Protein AF-A0A2V3PMC4-F1 (afdb_monomer_lite)

Sequence (89 aa):
MKTKQTAYVFTDCDGLKHPFEYETLESLFEEIYKLWNEDYPEEVDFKVTLPDGNSFWLNLTLMHYCFSKGRISTTELIELIFEEKEAQA

pLDDT: mean 82.68, std 11.77, range [48.88, 94.88]

Radius of gyration: 12.67 Å; chains: 1; bounding box: 30×34×30 Å

Organism: NCBI:txid1605892

Structure (mmCIF, N/CA/C/O backbone):
data_AF-A0A2V3PMC4-F1
#
_entry.id   AF-A0A2V3PMC4-F1
#
loop_
_atom_site.group_PDB
_atom_site.id
_atom_site.type_symbol
_atom_site.label_atom_id
_atom_site.label_alt_id
_atom_site.label_comp_id
_atom_site.label_asym_id
_atom_site.label_entity_id
_atom_site.label_seq_id
_atom_site.pdbx_PDB_ins_code
_atom_site.Cartn_x
_atom_site.Cartn_y
_atom_site.Cartn_z
_atom_site.occupancy
_atom_site.B_iso_or_equiv
_atom_site.auth_seq_id
_atom_site.auth_comp_id
_atom_site.auth_asym_id
_atom_site.auth_atom_id
_atom_site.pdbx_PDB_model_num
ATOM 1 N N . MET A 1 1 ? -8.265 18.526 12.009 1.00 54.28 1 MET A N 1
ATOM 2 C CA . MET A 1 1 ? -7.442 18.443 10.784 1.00 54.28 1 MET A CA 1
ATOM 3 C C . MET A 1 1 ? -6.923 17.026 10.701 1.00 54.28 1 MET A C 1
ATOM 5 O O . MET A 1 1 ? -6.392 16.563 11.702 1.00 54.28 1 MET A O 1
ATOM 9 N N . LYS A 1 2 ? -7.137 16.323 9.586 1.00 64.50 2 LYS A N 1
ATOM 10 C CA . LYS A 1 2 ? -6.422 15.069 9.339 1.00 64.50 2 LYS A CA 1
ATOM 11 C C . LYS A 1 2 ? -4.985 15.438 8.964 1.00 64.50 2 LYS A C 1
ATOM 13 O O . LYS A 1 2 ? -4.780 16.360 8.178 1.00 64.50 2 LYS A O 1
ATOM 18 N N . THR A 1 3 ? -4.009 14.818 9.616 1.00 83.75 3 THR A N 1
ATOM 19 C CA . THR A 1 3 ? -2.587 15.091 9.378 1.00 83.75 3 THR A CA 1
ATOM 20 C C . THR A 1 3 ? -2.116 14.178 8.260 1.00 83.75 3 THR A C 1
ATOM 22 O O . T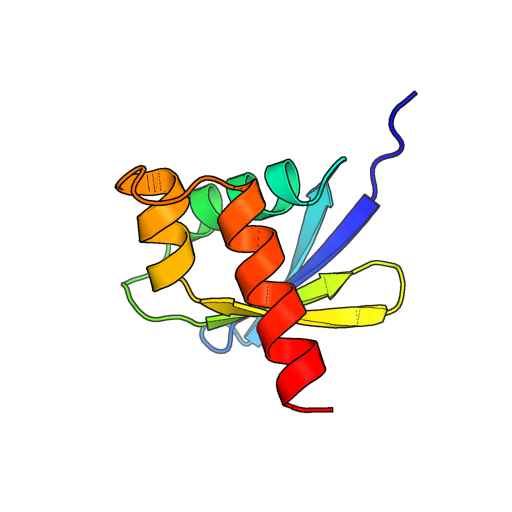HR A 1 3 ? -2.212 12.960 8.401 1.00 83.75 3 THR A O 1
ATOM 25 N N . LYS A 1 4 ? -1.616 14.759 7.166 1.00 90.31 4 LYS A N 1
ATOM 26 C CA . LYS A 1 4 ? -0.976 13.991 6.097 1.00 90.31 4 LYS A CA 1
ATOM 27 C C . LYS A 1 4 ? 0.287 13.303 6.615 1.00 90.31 4 LYS A C 1
ATOM 29 O O . LYS A 1 4 ? 1.051 13.892 7.379 1.00 90.31 4 LYS A O 1
ATOM 34 N N . GLN A 1 5 ? 0.492 12.071 6.179 1.00 93.31 5 GLN A N 1
ATOM 35 C CA . GLN A 1 5 ? 1.650 11.233 6.468 1.00 93.31 5 GLN A CA 1
ATOM 36 C C . GLN A 1 5 ? 2.338 10.844 5.160 1.00 93.31 5 GLN A C 1
ATOM 38 O O . GLN A 1 5 ? 1.710 10.890 4.105 1.00 93.31 5 GLN A O 1
ATOM 43 N N . THR A 1 6 ? 3.612 10.452 5.225 1.00 94.88 6 THR A N 1
ATOM 44 C CA . THR A 1 6 ? 4.371 10.001 4.051 1.00 94.88 6 THR A CA 1
ATOM 45 C C . THR A 1 6 ? 4.813 8.555 4.232 1.00 94.88 6 THR A C 1
ATOM 47 O O . THR A 1 6 ? 5.603 8.263 5.129 1.00 94.88 6 THR A O 1
ATOM 50 N N . ALA A 1 7 ? 4.326 7.663 3.373 1.00 93.81 7 ALA A N 1
ATOM 51 C CA . ALA A 1 7 ? 4.827 6.298 3.251 1.00 93.81 7 ALA A CA 1
ATOM 52 C C . ALA A 1 7 ? 5.832 6.221 2.098 1.00 93.81 7 ALA A C 1
ATOM 54 O O . ALA A 1 7 ? 5.770 7.011 1.157 1.00 93.81 7 ALA A O 1
ATOM 55 N N . TYR A 1 8 ? 6.749 5.261 2.164 1.00 93.50 8 TYR A N 1
ATOM 56 C CA . TYR A 1 8 ? 7.672 4.965 1.073 1.00 93.50 8 TYR A CA 1
ATOM 57 C C . TYR A 1 8 ? 7.336 3.606 0.478 1.00 93.50 8 TYR A C 1
ATOM 59 O O . TYR A 1 8 ? 7.314 2.606 1.195 1.00 93.50 8 TYR A O 1
ATOM 67 N N . VAL A 1 9 ? 7.097 3.583 -0.827 1.00 90.44 9 VAL A N 1
ATOM 68 C CA . VAL A 1 9 ? 6.767 2.386 -1.598 1.00 90.44 9 VAL A CA 1
ATOM 69 C C . VAL A 1 9 ? 7.983 2.002 -2.423 1.00 90.44 9 VAL A C 1
ATOM 71 O O . VAL A 1 9 ? 8.563 2.839 -3.110 1.00 90.44 9 VAL A O 1
ATOM 74 N N . PHE A 1 10 ? 8.397 0.749 -2.320 1.00 88.25 10 PHE A N 1
ATOM 75 C CA . PHE A 1 10 ? 9.533 0.201 -3.040 1.00 88.25 10 PHE A CA 1
ATOM 76 C C . PHE A 1 10 ? 9.082 -0.944 -3.938 1.00 88.25 10 PHE A C 1
ATOM 78 O O . PHE A 1 10 ? 8.298 -1.796 -3.511 1.00 88.25 10 PHE A O 1
ATOM 85 N N . THR A 1 11 ? 9.619 -0.963 -5.157 1.00 77.25 11 THR A N 1
ATOM 86 C CA . THR A 1 11 ? 9.375 -2.020 -6.138 1.00 77.25 11 THR A CA 1
ATOM 87 C C . THR A 1 11 ? 10.699 -2.608 -6.598 1.00 77.25 11 THR A C 1
ATOM 89 O O . THR A 1 11 ? 11.665 -1.876 -6.830 1.00 77.25 11 THR A O 1
ATOM 92 N N . ASP A 1 12 ? 10.746 -3.928 -6.766 1.00 72.94 12 ASP A N 1
ATOM 93 C CA . ASP A 1 12 ? 11.927 -4.591 -7.330 1.00 72.94 12 ASP A CA 1
ATOM 94 C C . ASP A 1 12 ? 12.107 -4.281 -8.829 1.00 72.94 12 ASP A C 1
ATOM 96 O O . ASP A 1 12 ? 13.190 -4.486 -9.377 1.00 72.94 12 ASP A O 1
ATOM 100 N N . CYS A 1 13 ? 11.071 -3.760 -9.499 1.00 69.19 13 CYS A N 1
ATOM 101 C CA . CYS A 1 13 ? 11.089 -3.477 -10.933 1.00 69.19 13 CYS A CA 1
ATOM 102 C C . CYS A 1 13 ? 11.949 -2.268 -11.308 1.00 69.19 13 CYS A C 1
ATOM 104 O O . CYS A 1 13 ? 12.624 -2.301 -12.336 1.00 69.19 13 CYS A O 1
ATOM 106 N N . ASP A 1 14 ? 11.931 -1.211 -10.495 1.00 73.44 14 ASP A N 1
ATOM 107 C CA . ASP A 1 14 ? 12.710 0.009 -10.738 1.00 73.44 14 ASP A CA 1
ATOM 108 C C . ASP A 1 14 ? 13.823 0.246 -9.706 1.00 73.44 14 ASP A C 1
ATOM 110 O O . ASP A 1 14 ? 14.731 1.044 -9.951 1.00 73.44 14 ASP A O 1
ATOM 114 N N . GLY A 1 15 ? 13.788 -0.455 -8.567 1.00 73.00 15 GLY A N 1
ATOM 115 C CA . GLY A 1 15 ? 14.746 -0.285 -7.477 1.00 73.00 15 GLY A CA 1
ATOM 116 C C . GLY A 1 15 ? 14.648 1.078 -6.778 1.00 73.00 15 GLY A C 1
ATOM 117 O O . GLY A 1 15 ? 15.574 1.460 -6.054 1.00 73.00 15 GLY A O 1
ATOM 118 N N . LEU A 1 16 ? 13.559 1.825 -6.986 1.00 80.56 16 LEU A N 1
ATOM 119 C CA . LEU A 1 16 ? 13.348 3.163 -6.439 1.00 80.56 16 LEU A CA 1
ATOM 120 C C . LEU A 1 16 ? 12.410 3.138 -5.226 1.00 80.56 16 LEU A C 1
ATOM 122 O O . LEU A 1 16 ? 11.588 2.242 -5.045 1.00 80.56 16 LEU A O 1
ATOM 126 N N . LYS A 1 17 ? 12.548 4.155 -4.366 1.00 84.06 17 LYS A N 1
ATOM 127 C CA . LYS A 1 17 ? 11.625 4.427 -3.256 1.00 84.06 17 LYS A CA 1
ATOM 128 C C . LYS A 1 17 ? 10.759 5.627 -3.607 1.00 84.06 17 LYS A C 1
ATOM 130 O O . LYS A 1 17 ? 11.264 6.747 -3.672 1.00 84.06 17 LYS A O 1
ATOM 135 N N . HIS A 1 18 ? 9.466 5.397 -3.764 1.00 88.25 18 HIS A N 1
ATOM 136 C CA . HIS A 1 18 ? 8.478 6.409 -4.120 1.00 88.25 18 HIS A CA 1
ATOM 137 C C . HIS A 1 18 ? 7.763 6.927 -2.870 1.00 88.25 18 HIS A C 1
ATOM 139 O O . HIS A 1 18 ? 7.224 6.118 -2.111 1.00 88.25 18 HIS A O 1
ATOM 145 N N . PRO A 1 19 ? 7.760 8.245 -2.607 1.00 92.44 19 PRO A N 1
ATOM 146 C CA . PRO A 1 19 ? 7.012 8.816 -1.493 1.00 92.44 19 PRO A CA 1
ATOM 147 C C . PRO A 1 19 ? 5.521 8.961 -1.840 1.00 92.44 19 PRO A C 1
ATOM 149 O O . PRO A 1 19 ? 5.177 9.519 -2.878 1.00 92.44 19 PRO A O 1
ATOM 152 N N . PHE A 1 20 ? 4.645 8.528 -0.934 1.00 91.75 20 PHE A N 1
ATOM 153 C CA . PHE A 1 20 ? 3.189 8.666 -1.031 1.00 91.75 20 PHE A CA 1
ATOM 154 C C . PHE A 1 20 ? 2.644 9.457 0.151 1.00 91.75 20 PHE A C 1
ATOM 156 O O . PHE A 1 20 ? 2.826 9.056 1.302 1.00 91.75 20 PHE A O 1
ATOM 163 N N . GLU A 1 21 ? 1.958 10.567 -0.126 1.00 94.00 21 GLU A N 1
ATOM 164 C CA . GLU A 1 21 ? 1.203 11.300 0.890 1.00 94.00 21 GLU A CA 1
ATOM 165 C C . GLU A 1 21 ? -0.177 10.672 1.097 1.00 94.00 21 GLU A C 1
ATOM 167 O O . GLU A 1 21 ? -0.911 10.466 0.135 1.00 94.00 21 GLU A O 1
ATOM 172 N N . TYR A 1 22 ? -0.565 10.422 2.347 1.00 93.25 22 TYR A N 1
ATOM 173 C CA . TYR A 1 22 ? -1.863 9.827 2.669 1.00 93.25 22 TYR A CA 1
ATOM 174 C C . TYR A 1 22 ? -2.422 10.333 4.004 1.00 93.25 22 TYR A C 1
ATOM 176 O O . TYR A 1 22 ? -1.689 10.836 4.857 1.00 93.25 22 TYR A O 1
ATOM 184 N N . GLU A 1 23 ? -3.737 10.206 4.192 1.00 92.81 23 GLU A N 1
ATOM 185 C CA . GLU A 1 23 ? -4.410 10.529 5.462 1.00 92.81 23 GLU A CA 1
ATOM 186 C C . GLU A 1 23 ? -4.846 9.274 6.224 1.00 92.81 23 GLU A C 1
ATOM 188 O O . GLU A 1 23 ? -4.888 9.275 7.454 1.00 92.81 23 GLU A O 1
ATOM 193 N N . THR A 1 24 ? -5.186 8.213 5.490 1.00 92.56 24 THR A N 1
ATOM 194 C CA . THR A 1 24 ? -5.575 6.900 6.019 1.00 92.56 24 THR A CA 1
ATOM 195 C C . THR A 1 24 ? -4.970 5.783 5.169 1.00 92.56 24 THR A C 1
ATOM 197 O O . THR A 1 24 ? -4.598 6.017 4.014 1.00 92.56 24 THR A O 1
ATOM 200 N N . LEU A 1 25 ? -4.862 4.570 5.717 1.00 91.44 25 LEU A N 1
ATOM 201 C CA . LEU A 1 25 ? -4.317 3.425 4.979 1.00 91.44 25 LEU A CA 1
ATOM 202 C C . LEU A 1 25 ? -5.136 3.113 3.720 1.00 91.44 25 LEU A C 1
ATOM 204 O O . LEU A 1 25 ? -4.561 2.781 2.691 1.00 91.44 25 LEU A O 1
ATOM 208 N N . GLU A 1 26 ? -6.452 3.313 3.763 1.00 91.62 26 GLU A N 1
ATOM 209 C CA . GLU A 1 26 ? -7.325 3.161 2.599 1.00 91.62 26 GLU A CA 1
ATOM 210 C C . GLU A 1 26 ? -6.916 4.111 1.471 1.00 91.62 26 GLU A C 1
ATOM 212 O O . GLU A 1 26 ? -6.730 3.671 0.339 1.00 91.62 26 GLU A O 1
ATOM 217 N N . SER A 1 27 ? -6.706 5.397 1.788 1.00 91.75 27 SER A N 1
ATOM 218 C CA . SER A 1 27 ? -6.252 6.382 0.796 1.00 91.75 27 SER A CA 1
ATOM 219 C C . SER A 1 27 ? -4.858 6.058 0.258 1.00 91.75 27 SER A C 1
ATOM 221 O O . SER A 1 27 ? -4.610 6.229 -0.929 1.00 91.75 27 SER A O 1
ATOM 223 N N . LEU A 1 28 ? -3.960 5.535 1.101 1.00 92.75 28 LEU A N 1
ATOM 224 C CA . LEU A 1 28 ? -2.636 5.099 0.663 1.00 92.75 28 LEU A CA 1
ATOM 225 C C . LEU A 1 28 ? -2.743 3.960 -0.354 1.00 92.75 28 LEU A C 1
ATOM 227 O O . LEU A 1 28 ? -2.094 3.998 -1.394 1.00 92.75 28 LEU A O 1
ATOM 231 N N . PHE A 1 29 ? -3.557 2.948 -0.056 1.00 91.81 29 PHE A N 1
ATOM 232 C CA . PHE A 1 29 ? -3.695 1.774 -0.913 1.00 91.81 29 PHE A CA 1
ATOM 233 C C . PHE A 1 29 ? -4.346 2.151 -2.241 1.00 91.81 29 PHE A C 1
ATOM 235 O O . PHE A 1 29 ? -3.884 1.717 -3.291 1.00 91.81 29 PHE A O 1
ATOM 242 N N . GLU A 1 30 ? -5.366 3.006 -2.216 1.00 89.38 30 GLU A N 1
ATOM 243 C CA . GLU A 1 30 ? -6.006 3.491 -3.435 1.00 89.38 30 GLU A CA 1
ATOM 244 C C . GLU A 1 30 ? -5.018 4.242 -4.345 1.00 89.38 30 GLU A C 1
ATOM 246 O O . GLU A 1 30 ? -4.980 3.987 -5.548 1.00 89.38 30 GLU A O 1
ATOM 251 N N . GLU A 1 31 ? -4.183 5.124 -3.787 1.00 89.62 31 GLU A N 1
ATOM 252 C CA . GLU A 1 31 ? -3.181 5.870 -4.560 1.00 89.62 31 GLU A CA 1
ATOM 253 C C . GLU A 1 31 ? -2.082 4.959 -5.127 1.00 89.62 31 GLU A C 1
ATOM 255 O O . GLU A 1 31 ? -1.704 5.106 -6.290 1.00 89.62 31 GLU A O 1
ATOM 260 N N . ILE A 1 32 ? -1.618 3.970 -4.351 1.00 88.75 32 ILE A N 1
ATOM 261 C CA . ILE A 1 32 ? -0.686 2.943 -4.845 1.00 88.75 32 ILE A CA 1
ATOM 262 C C . ILE A 1 32 ? -1.323 2.170 -6.003 1.00 88.75 32 ILE A C 1
ATOM 264 O O . ILE A 1 32 ? -0.689 1.991 -7.041 1.00 88.75 32 ILE A O 1
ATOM 268 N N . TYR A 1 33 ? -2.580 1.740 -5.858 1.00 87.69 33 TYR A N 1
ATOM 269 C CA . TYR A 1 33 ? -3.279 1.004 -6.908 1.00 87.69 33 TYR A CA 1
ATOM 270 C C . TYR A 1 33 ? -3.422 1.828 -8.189 1.00 87.69 33 TYR A C 1
ATOM 272 O O . TYR A 1 33 ? -3.125 1.312 -9.262 1.00 87.69 33 TYR A O 1
ATOM 280 N N . LYS A 1 34 ? -3.832 3.100 -8.094 1.00 84.38 34 LYS A N 1
ATOM 281 C CA . LYS A 1 34 ? -3.972 3.984 -9.262 1.00 84.38 34 LYS A CA 1
ATOM 282 C C . LYS A 1 34 ? -2.665 4.113 -10.034 1.00 84.38 34 LYS A C 1
ATOM 284 O O . LYS A 1 34 ? -2.670 3.908 -11.242 1.00 84.38 34 LYS A O 1
ATOM 289 N N . LEU A 1 35 ? -1.564 4.415 -9.339 1.00 79.56 35 LEU A N 1
ATOM 290 C CA . LEU A 1 35 ? -0.276 4.621 -9.998 1.00 79.56 35 LEU A CA 1
ATOM 291 C C . LEU A 1 35 ? 0.225 3.328 -10.658 1.00 79.56 35 LEU A C 1
ATOM 293 O O . LEU A 1 35 ? 0.654 3.335 -11.807 1.00 79.56 35 LEU A O 1
ATOM 297 N N . TRP A 1 36 ? 0.133 2.196 -9.959 1.00 78.44 36 TRP A N 1
ATOM 298 C CA . TRP A 1 36 ? 0.708 0.946 -10.461 1.00 78.44 36 TRP A CA 1
ATOM 299 C C . TRP A 1 36 ? -0.160 0.195 -11.466 1.00 78.44 36 TRP A C 1
ATOM 301 O O . TRP A 1 36 ? 0.386 -0.519 -12.303 1.00 78.44 36 TRP A O 1
ATOM 311 N N . ASN A 1 37 ? -1.481 0.379 -11.438 1.00 72.44 37 ASN A N 1
ATOM 312 C CA . ASN A 1 37 ? -2.384 -0.202 -12.431 1.00 72.44 37 ASN A CA 1
ATOM 313 C C . ASN A 1 37 ? -2.223 0.440 -13.822 1.00 72.44 37 ASN A C 1
ATOM 315 O O . ASN A 1 37 ? -2.589 -0.182 -14.817 1.00 72.44 37 ASN A O 1
ATOM 319 N N . GLU A 1 38 ? -1.707 1.670 -13.907 1.00 68.88 38 GLU A N 1
ATOM 320 C CA . GLU A 1 38 ? -1.473 2.355 -15.186 1.00 68.88 38 GLU A CA 1
ATOM 321 C C . GLU A 1 38 ? -0.094 2.033 -15.792 1.00 68.88 38 GLU A C 1
ATOM 323 O O . GLU A 1 38 ? 0.010 1.914 -17.014 1.00 68.88 38 GLU A O 1
ATOM 328 N N . ASP A 1 39 ? 0.935 1.828 -14.959 1.00 65.38 39 ASP A N 1
ATOM 329 C CA . ASP A 1 39 ? 2.334 1.815 -15.413 1.00 65.38 39 ASP A CA 1
ATOM 330 C C . ASP A 1 39 ? 3.034 0.439 -15.421 1.00 65.38 39 ASP A C 1
ATOM 332 O O . ASP A 1 39 ? 4.073 0.307 -16.075 1.00 65.38 39 ASP A O 1
ATOM 336 N N . TYR A 1 40 ? 2.514 -0.598 -14.744 1.00 61.47 40 TYR A N 1
ATOM 337 C CA . TYR A 1 40 ? 3.234 -1.875 -14.592 1.00 61.47 40 TYR A CA 1
ATOM 338 C C . TYR A 1 40 ? 2.409 -3.121 -14.972 1.00 61.47 40 TYR A C 1
ATOM 340 O O . TYR A 1 40 ? 1.248 -3.241 -14.581 1.00 61.47 40 TYR A O 1
ATOM 348 N N . PRO A 1 41 ? 3.000 -4.083 -15.715 1.00 58.03 41 PRO A N 1
ATOM 349 C CA . PRO A 1 41 ? 2.364 -5.367 -15.994 1.00 58.03 41 PRO A CA 1
ATOM 350 C C . PRO A 1 41 ? 2.155 -6.181 -14.708 1.00 58.03 41 PRO A C 1
ATOM 352 O O . PRO A 1 41 ? 2.908 -6.052 -13.744 1.00 58.03 41 PRO A O 1
ATOM 355 N N . GLU A 1 42 ? 1.101 -6.998 -14.725 1.00 60.12 42 GLU A N 1
ATOM 356 C CA . GLU A 1 42 ? 0.596 -7.800 -13.606 1.00 60.12 42 GLU A CA 1
ATOM 357 C C . GLU A 1 42 ? 1.721 -8.597 -12.900 1.00 60.12 42 GLU A C 1
ATOM 359 O O . GLU A 1 42 ? 2.604 -9.123 -13.571 1.00 60.12 42 GLU A O 1
ATOM 364 N N . GLU A 1 43 ? 1.639 -8.715 -11.563 1.00 64.12 43 GLU A N 1
ATOM 365 C CA . GLU A 1 43 ? 2.490 -9.546 -10.668 1.00 64.12 43 GLU A CA 1
ATOM 366 C C . GLU A 1 43 ? 3.696 -8.887 -9.956 1.00 64.12 43 GLU A C 1
ATOM 368 O O . GLU A 1 43 ? 4.663 -9.567 -9.617 1.00 64.12 43 GLU A O 1
ATOM 373 N N . VAL A 1 44 ? 3.643 -7.590 -9.635 1.00 73.31 44 VAL A N 1
ATOM 374 C CA . VAL A 1 44 ? 4.657 -6.960 -8.762 1.00 73.31 44 VAL A CA 1
ATOM 375 C C . VAL A 1 44 ? 4.152 -6.858 -7.321 1.00 73.31 44 VAL A C 1
ATOM 377 O O . VAL A 1 44 ? 3.075 -6.315 -7.077 1.00 73.31 44 VAL A O 1
ATOM 380 N N . ASP A 1 45 ? 4.941 -7.354 -6.365 1.00 79.75 45 ASP A N 1
ATOM 381 C CA . ASP A 1 45 ? 4.733 -7.101 -4.937 1.00 79.75 45 ASP A CA 1
ATOM 382 C C . ASP A 1 45 ? 5.438 -5.802 -4.521 1.00 79.75 45 ASP A C 1
ATOM 384 O O . ASP A 1 45 ? 6.579 -5.528 -4.906 1.00 79.75 45 ASP A O 1
ATOM 388 N N . PHE A 1 46 ? 4.769 -4.999 -3.695 1.00 85.75 46 PHE A N 1
ATOM 389 C CA . PHE A 1 46 ? 5.275 -3.706 -3.240 1.00 85.75 46 PHE A CA 1
ATOM 390 C C . PHE A 1 46 ? 5.665 -3.769 -1.777 1.00 85.75 46 PHE A C 1
ATOM 392 O O . PHE A 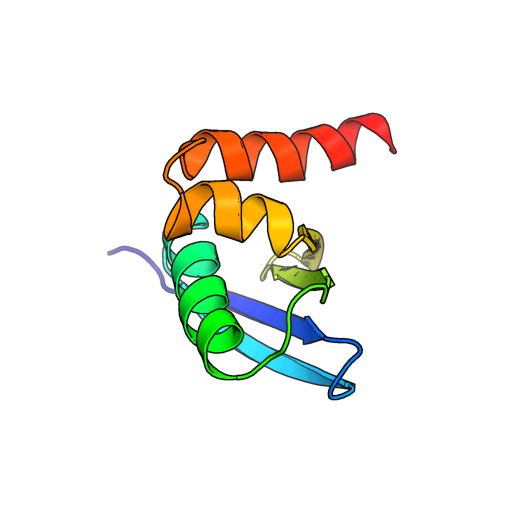1 46 ? 4.854 -4.140 -0.931 1.00 85.75 46 PHE A O 1
ATOM 399 N N . LYS A 1 47 ? 6.872 -3.325 -1.432 1.00 90.12 47 LYS A N 1
ATOM 400 C CA . LYS A 1 47 ? 7.212 -3.106 -0.027 1.00 90.12 47 LYS A CA 1
ATOM 401 C C . LYS A 1 47 ? 6.818 -1.696 0.369 1.00 90.12 47 LYS A C 1
ATOM 403 O O . LYS A 1 47 ? 7.356 -0.732 -0.170 1.00 90.12 47 LYS A O 1
ATOM 408 N N . VAL A 1 48 ? 5.937 -1.570 1.351 1.00 91.44 48 VAL A N 1
ATOM 409 C CA . VAL A 1 48 ? 5.503 -0.273 1.875 1.00 91.44 48 VAL A CA 1
ATOM 410 C C . VAL A 1 48 ? 6.040 -0.081 3.276 1.00 91.44 48 VAL A C 1
ATOM 412 O O . VAL A 1 48 ? 5.876 -0.948 4.129 1.00 91.44 48 VAL A O 1
ATOM 415 N N . THR A 1 49 ? 6.697 1.055 3.506 1.00 93.19 49 THR A N 1
ATOM 416 C CA . THR A 1 49 ? 7.218 1.477 4.807 1.00 93.19 49 THR A CA 1
ATOM 417 C C . THR A 1 49 ? 6.468 2.717 5.285 1.00 93.19 49 THR A C 1
ATOM 419 O O . THR A 1 49 ? 6.503 3.762 4.634 1.00 93.19 49 THR A O 1
ATOM 422 N N . LEU A 1 50 ? 5.803 2.594 6.431 1.00 92.88 50 LEU A N 1
ATOM 423 C CA . LEU A 1 50 ? 5.058 3.657 7.103 1.00 92.88 50 LEU A CA 1
ATOM 424 C C . LEU A 1 50 ? 5.991 4.609 7.884 1.00 92.88 50 LEU A C 1
ATOM 426 O O . LEU A 1 50 ? 7.148 4.260 8.147 1.00 92.88 50 LEU A O 1
ATOM 430 N N . PRO A 1 51 ? 5.511 5.800 8.302 1.00 90.88 51 PRO A N 1
ATOM 431 C CA . PRO A 1 51 ? 6.312 6.776 9.053 1.00 90.88 51 PRO A CA 1
ATOM 432 C C . PRO A 1 51 ? 6.865 6.270 10.391 1.00 90.88 51 PRO A C 1
ATOM 434 O O . PRO A 1 51 ? 7.876 6.778 10.869 1.00 90.88 51 PRO A O 1
ATOM 437 N N . ASP A 1 52 ? 6.203 5.291 11.005 1.00 89.94 52 ASP A N 1
ATOM 438 C CA . ASP A 1 52 ? 6.627 4.651 12.255 1.00 89.94 52 ASP A CA 1
ATOM 439 C C . ASP A 1 52 ? 7.730 3.590 12.046 1.00 89.94 52 ASP A C 1
ATOM 441 O O . ASP A 1 52 ? 8.211 2.992 13.007 1.00 89.94 52 ASP A O 1
ATOM 445 N N . GLY A 1 53 ? 8.149 3.365 10.795 1.00 88.19 53 GLY A N 1
ATOM 446 C CA . GLY A 1 53 ? 9.149 2.374 10.405 1.00 88.19 53 GLY A CA 1
ATOM 447 C C . GLY A 1 53 ? 8.575 0.983 10.129 1.00 88.19 53 GLY A C 1
ATOM 448 O O . GLY A 1 53 ? 9.303 0.116 9.633 1.00 88.19 53 GLY A O 1
ATOM 449 N N . ASN A 1 54 ? 7.283 0.751 10.383 1.00 89.31 54 ASN A N 1
ATOM 450 C CA . ASN A 1 54 ? 6.656 -0.521 10.064 1.00 89.31 54 ASN A CA 1
ATOM 451 C C . ASN A 1 54 ? 6.623 -0.732 8.558 1.00 89.31 54 ASN A C 1
ATOM 453 O O . ASN A 1 54 ? 6.217 0.138 7.793 1.00 89.31 54 ASN A O 1
ATOM 457 N N . SER A 1 55 ? 7.043 -1.923 8.138 1.00 90.75 55 SER A N 1
ATOM 458 C CA . SER A 1 55 ? 6.949 -2.341 6.744 1.00 90.75 55 SER A CA 1
ATOM 459 C C . SER A 1 55 ? 6.024 -3.540 6.580 1.00 90.75 55 SER A C 1
ATOM 461 O O . SER A 1 55 ? 5.906 -4.360 7.500 1.00 90.75 55 SER A O 1
ATOM 463 N N . PHE A 1 56 ? 5.395 -3.625 5.413 1.00 89.50 56 PHE A N 1
ATOM 464 C CA . PHE A 1 56 ? 4.588 -4.754 4.955 1.00 89.50 56 PHE A CA 1
ATOM 465 C C . PHE A 1 56 ? 4.702 -4.895 3.433 1.00 89.50 56 PHE A C 1
ATOM 467 O O . PHE A 1 56 ? 5.164 -3.976 2.750 1.00 89.50 56 PHE A O 1
ATOM 474 N N . TRP A 1 57 ? 4.320 -6.065 2.928 1.00 87.31 57 TRP A N 1
ATOM 475 C CA . TRP A 1 57 ? 4.241 -6.334 1.498 1.00 87.31 57 TRP A CA 1
ATOM 476 C C . TRP A 1 57 ? 2.796 -6.198 1.032 1.00 87.31 57 TRP A C 1
ATOM 478 O O . TRP A 1 57 ? 1.870 -6.661 1.6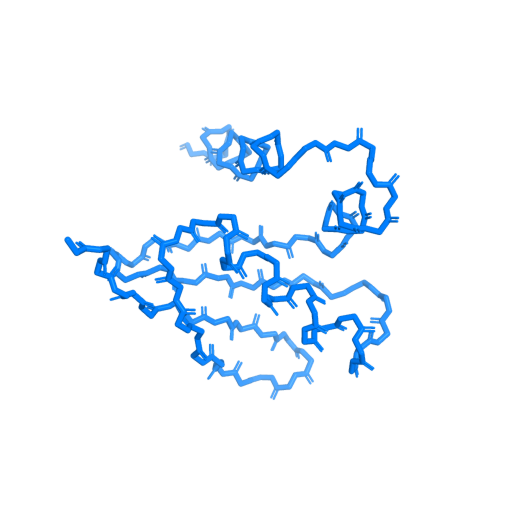91 1.00 87.31 57 TRP A O 1
ATOM 488 N N . LEU A 1 58 ? 2.617 -5.525 -0.094 1.00 87.88 58 LEU A N 1
ATOM 489 C CA . LEU A 1 58 ? 1.346 -5.288 -0.752 1.00 87.88 58 LEU A CA 1
ATOM 490 C C . LEU A 1 58 ? 1.333 -6.089 -2.045 1.00 87.88 58 LEU A C 1
ATOM 492 O O . LEU A 1 58 ? 2.103 -5.810 -2.960 1.00 87.88 58 LEU A O 1
ATOM 496 N N . ASN A 1 59 ? 0.448 -7.076 -2.105 1.00 84.31 59 ASN A N 1
ATOM 497 C CA . ASN A 1 59 ? 0.299 -7.927 -3.272 1.00 84.31 59 ASN A CA 1
ATOM 498 C C . ASN A 1 59 ? -0.700 -7.316 -4.264 1.00 84.31 59 ASN A C 1
ATOM 500 O O . ASN A 1 59 ? -1.857 -7.049 -3.916 1.00 84.31 59 ASN A O 1
ATOM 504 N N . LEU A 1 60 ? -0.279 -7.130 -5.518 1.00 81.88 60 LEU A N 1
ATOM 505 C CA . LEU A 1 60 ? -1.121 -6.517 -6.549 1.00 81.88 60 LEU A CA 1
ATOM 506 C C . LEU A 1 60 ? -2.402 -7.327 -6.840 1.00 81.88 60 LEU A C 1
ATOM 508 O O . LEU A 1 60 ? -3.439 -6.741 -7.148 1.00 81.88 60 LEU A O 1
ATOM 512 N N . THR A 1 61 ? -2.389 -8.653 -6.665 1.00 84.38 61 THR A N 1
ATOM 513 C CA . THR A 1 61 ? -3.590 -9.497 -6.836 1.00 84.38 61 THR A CA 1
ATOM 514 C C . THR A 1 61 ? -4.664 -9.153 -5.807 1.00 84.38 61 THR A C 1
ATOM 516 O O . THR A 1 61 ? -5.838 -9.011 -6.158 1.00 84.38 61 THR A O 1
ATOM 519 N N . LEU A 1 62 ? -4.279 -8.973 -4.540 1.00 86.25 62 LEU A N 1
ATOM 520 C CA . LEU A 1 62 ? -5.211 -8.559 -3.487 1.00 86.25 62 LEU A CA 1
ATOM 521 C C . LEU A 1 62 ? -5.752 -7.149 -3.750 1.00 86.25 62 LEU A C 1
ATOM 523 O O . LEU A 1 62 ? -6.955 -6.908 -3.618 1.00 86.25 62 LEU A O 1
ATOM 527 N N . MET A 1 63 ? -4.894 -6.245 -4.226 1.00 88.25 63 MET A N 1
ATOM 528 C CA . MET A 1 63 ? -5.298 -4.902 -4.648 1.00 88.25 63 MET A CA 1
ATOM 529 C C . MET A 1 63 ? -6.310 -4.947 -5.800 1.00 88.25 63 MET A C 1
ATOM 531 O O . MET A 1 63 ? -7.316 -4.241 -5.756 1.00 88.25 63 MET A O 1
ATOM 535 N N . HIS A 1 64 ? -6.121 -5.828 -6.789 1.00 86.94 64 HIS A N 1
ATOM 536 C CA . HIS A 1 64 ? -7.081 -6.045 -7.878 1.00 86.94 64 HIS A CA 1
ATOM 537 C C . HIS A 1 64 ? -8.419 -6.581 -7.361 1.00 86.94 64 HIS A C 1
ATOM 539 O O . HIS A 1 64 ? -9.480 -6.137 -7.813 1.00 86.94 64 HIS A O 1
ATOM 545 N N . TYR A 1 65 ? -8.404 -7.516 -6.407 1.00 86.88 65 TYR A N 1
ATOM 546 C CA . TYR A 1 65 ? -9.633 -8.007 -5.787 1.00 86.88 65 TYR A CA 1
ATOM 547 C C . TYR A 1 65 ? -10.39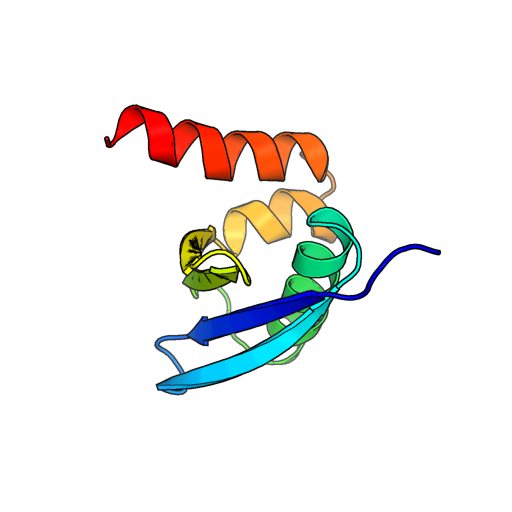6 -6.914 -5.044 1.00 86.88 65 TYR A C 1
ATOM 549 O O . TYR A 1 65 ? -11.622 -6.890 -5.152 1.00 86.88 65 TYR A O 1
ATOM 557 N N . CYS A 1 66 ? -9.700 -5.994 -4.381 1.00 90.38 66 CYS A N 1
ATOM 558 C CA . CYS A 1 66 ? -10.310 -4.846 -3.718 1.00 90.38 66 CYS A CA 1
ATOM 559 C C . CYS A 1 66 ? -10.809 -3.790 -4.722 1.00 90.38 66 CYS A C 1
A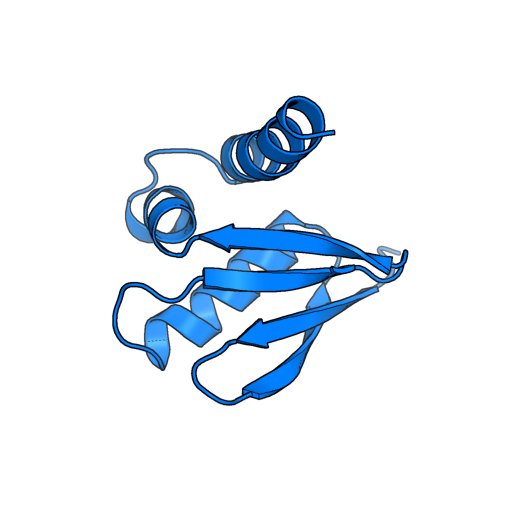TOM 561 O O . CYS A 1 66 ? -12.009 -3.547 -4.832 1.00 90.38 66 CYS A O 1
ATOM 563 N N . PHE A 1 67 ? -9.910 -3.186 -5.501 1.00 89.19 67 PHE A N 1
ATOM 564 C CA . PHE A 1 67 ? -10.189 -1.950 -6.241 1.00 89.19 67 PHE A CA 1
ATOM 565 C C . PHE A 1 67 ? -10.675 -2.148 -7.685 1.00 89.19 67 PHE A C 1
ATOM 567 O O . PHE A 1 67 ? -11.378 -1.288 -8.207 1.00 89.19 67 PHE A O 1
ATOM 574 N N . SER A 1 68 ? -10.357 -3.276 -8.332 1.00 86.19 68 SER A N 1
ATOM 575 C CA . SER A 1 68 ? -10.822 -3.569 -9.702 1.00 86.19 68 SER A CA 1
ATOM 576 C C . SER A 1 68 ? -12.085 -4.426 -9.714 1.00 86.19 68 SER A C 1
ATOM 578 O O . SER A 1 68 ? -13.012 -4.202 -10.494 1.00 86.19 68 SER A O 1
ATOM 580 N N . LYS A 1 69 ? -12.114 -5.462 -8.866 1.00 83.62 69 LYS A N 1
ATOM 581 C CA . LYS A 1 69 ? -13.179 -6.474 -8.861 1.00 83.62 69 LYS A CA 1
ATOM 582 C C . LYS A 1 69 ? -14.227 -6.254 -7.772 1.00 83.62 69 LYS A C 1
ATOM 584 O O . LYS A 1 69 ? -15.295 -6.849 -7.888 1.00 83.62 69 LYS A O 1
ATOM 589 N N . GLY A 1 70 ? -13.927 -5.472 -6.730 1.00 86.12 70 GLY A N 1
ATOM 590 C CA . GLY A 1 70 ? -14.832 -5.246 -5.596 1.00 86.12 70 GLY A CA 1
ATOM 591 C C . GLY A 1 70 ? -15.220 -6.528 -4.852 1.00 86.12 70 GLY A C 1
ATOM 592 O O . GLY A 1 70 ? -16.346 -6.643 -4.377 1.00 86.12 70 GLY A O 1
ATOM 593 N N . ARG A 1 71 ? -14.331 -7.531 -4.824 1.00 88.50 71 ARG A N 1
ATOM 594 C CA . ARG A 1 71 ? -14.565 -8.832 -4.170 1.00 88.50 71 ARG A CA 1
ATOM 595 C C . ARG A 1 71 ? -14.367 -8.787 -2.660 1.00 88.50 71 ARG A C 1
ATOM 597 O O . ARG A 1 71 ? -14.985 -9.583 -1.966 1.00 88.50 71 ARG A O 1
ATOM 604 N N . ILE A 1 72 ? -13.497 -7.895 -2.202 1.00 90.31 72 ILE A N 1
ATOM 605 C CA . ILE A 1 72 ? -13.250 -7.589 -0.794 1.00 90.31 72 ILE A CA 1
ATOM 606 C C . ILE A 1 72 ? -13.282 -6.070 -0.629 1.00 90.31 72 ILE A C 1
ATOM 608 O O . ILE A 1 72 ? -13.008 -5.333 -1.579 1.00 90.31 72 ILE A O 1
ATOM 612 N N . SER A 1 73 ? -13.627 -5.600 0.559 1.00 90.25 73 SER A N 1
ATOM 613 C CA . SER A 1 73 ? -13.525 -4.194 0.936 1.00 90.25 73 SER A CA 1
ATOM 614 C C . SER A 1 73 ? -12.077 -3.795 1.239 1.00 90.25 73 SER A C 1
ATOM 616 O O . SER A 1 73 ? -11.218 -4.636 1.505 1.00 90.25 73 SER A O 1
ATOM 618 N N . THR A 1 74 ? -11.799 -2.488 1.249 1.00 89.38 74 THR A N 1
ATOM 619 C CA . THR A 1 74 ? -10.480 -1.972 1.647 1.00 89.38 74 THR A CA 1
ATOM 620 C C . THR A 1 74 ? -10.155 -2.294 3.105 1.00 89.38 74 THR A C 1
ATOM 622 O O . THR A 1 74 ? -8.997 -2.533 3.428 1.00 89.38 74 THR A O 1
ATOM 625 N N . THR A 1 75 ? -11.164 -2.350 3.979 1.00 90.62 75 THR A N 1
ATOM 626 C CA . THR A 1 75 ? -10.988 -2.762 5.378 1.00 90.62 75 THR A CA 1
ATOM 627 C C . THR A 1 75 ? -10.543 -4.220 5.471 1.00 90.62 75 THR A C 1
ATOM 629 O O . THR A 1 75 ? -9.523 -4.484 6.096 1.00 90.62 75 THR A O 1
ATOM 632 N N . GLU A 1 76 ? -11.222 -5.138 4.773 1.00 89.94 76 GLU A N 1
ATOM 633 C CA . GLU A 1 76 ? -10.825 -6.556 4.721 1.00 89.94 76 GLU A CA 1
ATOM 634 C C . GLU A 1 76 ? -9.417 -6.731 4.132 1.00 89.94 76 GLU A C 1
ATOM 636 O O . GLU A 1 76 ? -8.632 -7.543 4.610 1.00 89.94 76 GLU A O 1
ATOM 641 N N . LEU A 1 77 ? -9.058 -5.944 3.113 1.00 90.81 77 LEU A N 1
ATOM 642 C CA . LEU A 1 77 ? -7.705 -5.945 2.553 1.00 90.81 77 LEU A CA 1
ATOM 643 C C . LEU A 1 77 ? -6.644 -5.539 3.591 1.00 90.81 77 LEU A C 1
ATOM 645 O O . LEU A 1 77 ? -5.589 -6.166 3.664 1.00 90.81 77 LEU A O 1
ATOM 649 N N . ILE A 1 78 ? -6.906 -4.485 4.370 1.00 89.38 78 ILE A N 1
ATOM 650 C CA . ILE A 1 78 ? -6.003 -4.034 5.436 1.00 89.38 78 ILE A CA 1
ATOM 651 C C . ILE A 1 78 ? -5.859 -5.138 6.486 1.00 89.38 78 ILE A C 1
ATOM 653 O O . ILE A 1 78 ? -4.735 -5.484 6.839 1.00 89.38 78 ILE A O 1
ATOM 657 N N . GLU A 1 79 ? -6.967 -5.723 6.944 1.00 89.50 79 GLU A N 1
ATOM 658 C CA . GLU A 1 79 ? -6.953 -6.824 7.914 1.00 89.50 79 GLU A CA 1
ATOM 659 C C . GLU A 1 79 ? -6.093 -7.991 7.418 1.00 89.50 79 GLU A C 1
ATOM 661 O O . GLU A 1 79 ? -5.165 -8.382 8.117 1.00 89.50 79 GLU A O 1
ATOM 666 N N . LEU A 1 80 ? -6.283 -8.451 6.177 1.00 87.94 80 LEU A N 1
ATOM 667 C CA . LEU A 1 80 ? -5.487 -9.540 5.594 1.00 87.94 80 LEU A CA 1
ATOM 668 C C . LEU A 1 80 ? -3.977 -9.248 5.597 1.00 87.94 80 LEU A C 1
ATOM 670 O O . LEU A 1 80 ? -3.179 -10.112 5.952 1.00 87.94 80 LEU A O 1
ATOM 674 N N . ILE A 1 81 ? -3.573 -8.022 5.252 1.00 86.06 81 ILE A N 1
ATOM 675 C CA . ILE A 1 81 ? -2.156 -7.623 5.214 1.00 86.06 81 ILE A CA 1
ATOM 676 C C . ILE A 1 81 ? -1.525 -7.617 6.613 1.00 86.06 81 ILE A C 1
ATOM 678 O O . ILE A 1 81 ? -0.348 -7.955 6.770 1.00 86.06 81 ILE A O 1
ATOM 682 N N . PHE A 1 82 ? -2.277 -7.204 7.634 1.00 82.50 82 PHE A N 1
ATOM 683 C CA . PHE A 1 82 ? -1.754 -7.092 8.996 1.00 82.50 82 PHE A CA 1
ATOM 684 C C . PHE A 1 82 ? -1.929 -8.378 9.824 1.00 82.50 82 PHE A C 1
ATOM 686 O O . PHE A 1 82 ? -1.086 -8.636 10.681 1.00 82.50 82 PHE A O 1
ATOM 693 N N . GLU A 1 83 ? -2.912 -9.230 9.524 1.00 78.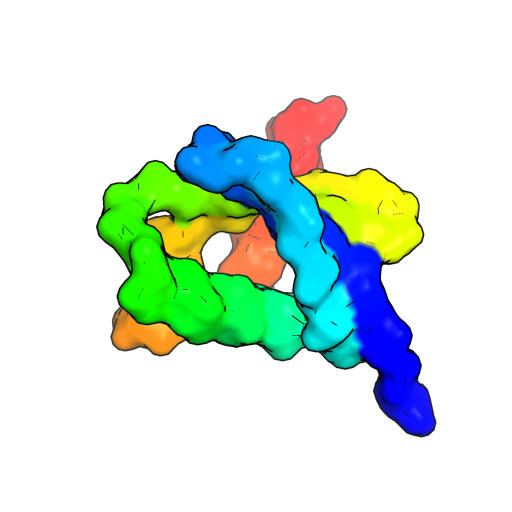44 83 GLU A N 1
ATOM 694 C CA . GLU A 1 83 ? -3.066 -10.568 10.120 1.00 78.44 83 GLU A CA 1
ATOM 695 C C . GLU A 1 83 ? -1.977 -11.541 9.641 1.00 78.44 83 GLU A C 1
ATOM 697 O O . GLU A 1 83 ? -1.403 -12.278 10.447 1.00 78.44 83 GLU A O 1
ATOM 702 N N . GLU A 1 84 ? -1.607 -11.507 8.352 1.00 63.06 84 GLU A N 1
ATOM 703 C CA . GLU A 1 84 ? -0.502 -12.327 7.827 1.00 63.06 84 GLU A CA 1
ATOM 704 C C . GLU A 1 84 ? 0.842 -12.009 8.502 1.00 63.06 84 GLU A C 1
ATOM 706 O O . GLU A 1 84 ? 1.700 -12.886 8.633 1.00 63.06 84 GLU A O 1
ATOM 711 N N . LYS A 1 85 ? 1.022 -10.773 8.984 1.00 56.50 85 LYS A N 1
ATOM 712 C CA . LYS A 1 85 ? 2.232 -10.344 9.693 1.00 56.50 85 LYS A CA 1
ATOM 713 C C . LYS A 1 85 ? 2.310 -10.895 11.120 1.00 56.50 85 LYS A C 1
ATOM 715 O O . LYS A 1 85 ? 3.410 -11.195 11.577 1.00 56.50 85 LYS A O 1
ATOM 720 N N . GLU A 1 86 ? 1.181 -11.044 11.815 1.00 57.16 86 GLU A N 1
ATOM 721 C CA . GLU A 1 86 ? 1.139 -11.632 13.164 1.00 57.16 86 GLU A CA 1
ATOM 722 C C . GLU A 1 86 ? 1.323 -13.154 13.140 1.00 57.16 86 GLU A C 1
ATOM 724 O O . GLU A 1 86 ? 1.931 -13.711 14.048 1.00 57.16 86 GLU A O 1
ATOM 729 N N . ALA A 1 87 ? 0.867 -13.834 12.083 1.00 55.25 87 ALA A N 1
ATOM 730 C CA . ALA A 1 87 ? 1.030 -15.282 11.939 1.00 55.25 87 ALA A CA 1
ATOM 731 C C . ALA A 1 87 ? 2.477 -15.727 11.632 1.00 55.25 87 ALA A C 1
ATOM 733 O O . ALA A 1 87 ? 2.797 -16.911 11.762 1.00 55.25 87 ALA A O 1
ATOM 734 N N . GLN A 1 88 ? 3.343 -14.801 11.203 1.00 49.12 88 GLN A N 1
ATOM 735 C CA . GLN A 1 88 ? 4.744 -15.061 10.838 1.00 49.12 88 GLN A CA 1
ATOM 736 C C . GLN A 1 88 ? 5.767 -14.526 11.863 1.00 49.12 88 GLN A C 1
ATOM 738 O O . GLN A 1 88 ? 6.970 -14.700 11.649 1.00 49.12 88 GLN A O 1
ATOM 743 N N . ALA A 1 89 ? 5.311 -13.873 12.939 1.00 48.88 89 ALA A N 1
ATOM 744 C CA . ALA A 1 89 ? 6.138 -13.319 14.020 1.00 48.88 89 ALA A CA 1
ATOM 745 C C . ALA A 1 89 ? 6.250 -14.281 15.215 1.00 48.88 89 ALA A C 1
ATOM 747 O O . ALA A 1 89 ? 7.340 -14.303 15.834 1.00 48.88 89 ALA A O 1
#

Foldseek 3Di:
DQDWFWKWKAWPVVRDTDIDIDRDPLRRLVVVLVVDVVPHDAWIWIWIAGPVRDIWIDTNVLSCCDPVVVVDHSVVSVCVGVVVVVVVD

Secondary structure (DSSP, 8-state):
-PPPEEEEEEETTT--EEEEEESSHHHHHHHHHHHHHHHS-S--EEEEE-TTS-EEEEEHHHHIIIIIT-SS-HHHHHHHHHHHHHTT-